Protein AF-A0A8S8XQW4-F1 (afdb_monomer_lite)

pLDDT: mean 76.87, std 13.97, range [43.12, 89.94]

Sequence (95 aa):
MASWLETDSPTSFNELAVPEKARQTIVSSSISIDPPHLLITGPAGVGKTASWRLFARQLLGPGWKSTTHVLQARDLARTERGNVLFRGVPATRRN

Secondary structure (DSSP, 8-state):
---HHHHT---SGGG--S-HHHHHHHHHHHHSSSPPP-----STTSSHHHHHHHHHHHHHGGGHHHH-----HHHHHHSHHHHHHHS--------

Radius of gyration: 17.79 Å; chains: 1; bounding box: 42×49×38 Å

Structure (mmCIF, N/CA/C/O backbone):
data_AF-A0A8S8XQW4-F1
#
_entry.id   AF-A0A8S8XQW4-F1
#
loop_
_atom_site.group_PDB
_atom_site.id
_atom_site.type_symbol
_atom_site.label_atom_id
_atom_site.label_alt_id
_atom_site.label_comp_id
_atom_site.label_asym_id
_atom_site.label_entity_id
_atom_site.label_seq_id
_atom_site.pdbx_PDB_ins_code
_atom_site.Cartn_x
_atom_site.Cartn_y
_atom_site.Cartn_z
_atom_site.occupancy
_atom_site.B_iso_or_equiv
_atom_site.auth_seq_id
_a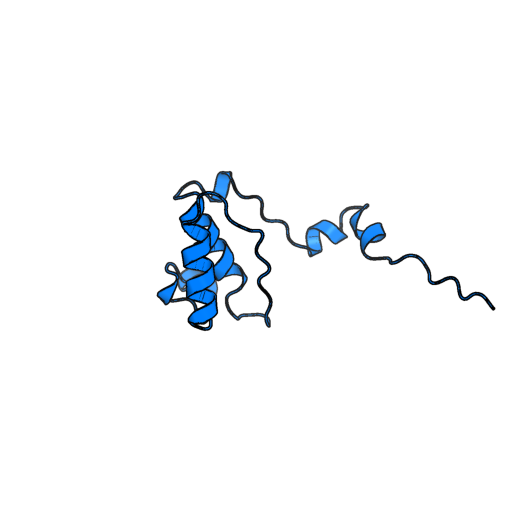tom_site.auth_comp_id
_atom_site.auth_asym_id
_atom_site.auth_atom_id
_atom_site.pdbx_PDB_model_num
ATOM 1 N N . MET A 1 1 ? -22.170 -7.252 -10.236 1.00 43.12 1 MET A N 1
ATOM 2 C CA . MET A 1 1 ? -22.655 -6.399 -9.129 1.00 43.12 1 MET A CA 1
ATOM 3 C C . MET A 1 1 ? -21.431 -5.948 -8.358 1.00 43.12 1 MET A C 1
ATOM 5 O O . MET A 1 1 ? -20.780 -6.802 -7.772 1.00 43.12 1 MET A O 1
ATOM 9 N N . ALA A 1 2 ? -21.047 -4.673 -8.451 1.00 52.16 2 ALA A N 1
ATOM 10 C CA . ALA A 1 2 ? -19.928 -4.168 -7.662 1.00 52.16 2 ALA A CA 1
ATOM 11 C C . ALA A 1 2 ? -20.343 -4.189 -6.186 1.00 52.16 2 ALA A C 1
ATOM 13 O O . ALA A 1 2 ? -21.362 -3.605 -5.815 1.00 52.16 2 ALA A O 1
ATOM 14 N N . SER A 1 3 ? -19.600 -4.933 -5.368 1.00 77.06 3 SER A N 1
ATOM 15 C CA . SER A 1 3 ? -19.720 -4.853 -3.912 1.00 77.06 3 SER A CA 1
ATOM 16 C C . SER A 1 3 ? -19.423 -3.412 -3.492 1.00 77.06 3 SER A C 1
ATOM 18 O O . SER A 1 3 ? -18.546 -2.786 -4.085 1.00 77.06 3 SER A O 1
ATOM 20 N N . TRP A 1 4 ? -20.109 -2.867 -2.484 1.00 74.50 4 TRP A N 1
ATOM 21 C CA . TRP A 1 4 ? -19.853 -1.497 -2.007 1.00 74.50 4 TRP A CA 1
ATOM 22 C C . TRP A 1 4 ? -18.378 -1.261 -1.645 1.00 74.50 4 TRP A C 1
ATOM 24 O O . TRP A 1 4 ? -17.873 -0.162 -1.820 1.00 74.50 4 TRP A O 1
ATOM 34 N N . LEU A 1 5 ? -17.663 -2.322 -1.260 1.00 67.81 5 LEU A N 1
ATOM 35 C CA . LEU A 1 5 ? -16.216 -2.325 -1.023 1.00 67.81 5 LEU A CA 1
ATOM 36 C C . LEU A 1 5 ? -15.359 -2.011 -2.261 1.00 67.81 5 LEU A C 1
ATOM 38 O O . LEU A 1 5 ? -14.217 -1.583 -2.119 1.00 67.81 5 LEU A O 1
ATOM 42 N N . GLU A 1 6 ? -15.861 -2.269 -3.468 1.00 71.19 6 GLU A N 1
ATOM 43 C CA . GLU A 1 6 ? -15.171 -1.926 -4.715 1.00 71.19 6 GLU A CA 1
ATOM 44 C C . GLU A 1 6 ? -15.561 -0.536 -5.214 1.00 71.19 6 GLU A C 1
ATOM 46 O O . GLU A 1 6 ? -14.706 0.182 -5.732 1.00 71.19 6 GLU A O 1
ATOM 51 N N . THR A 1 7 ? -16.827 -0.154 -5.033 1.00 71.75 7 THR A N 1
ATOM 52 C CA . THR A 1 7 ? -17.346 1.158 -5.438 1.00 71.75 7 THR A CA 1
ATOM 53 C C . THR A 1 7 ? -16.796 2.284 -4.564 1.00 71.75 7 THR A C 1
ATOM 55 O O . THR A 1 7 ? -16.438 3.329 -5.095 1.00 71.75 7 THR A O 1
ATOM 58 N N . ASP A 1 8 ? -16.674 2.051 -3.255 1.00 72.88 8 ASP A N 1
ATOM 59 C CA . ASP A 1 8 ? -16.153 3.007 -2.265 1.00 72.88 8 ASP A CA 1
ATOM 60 C C . ASP A 1 8 ? -14.662 2.770 -1.957 1.00 72.88 8 ASP A C 1
ATOM 62 O O . ASP A 1 8 ? -14.138 3.121 -0.901 1.00 72.88 8 ASP A O 1
ATOM 66 N N . SER A 1 9 ? -13.948 2.099 -2.868 1.00 75.69 9 SER A N 1
ATOM 67 C CA . SER A 1 9 ? -12.512 1.899 -2.702 1.00 75.69 9 SER A CA 1
ATOM 68 C C . SER A 1 9 ? -11.805 3.256 -2.786 1.00 75.69 9 SER A C 1
ATOM 70 O O . SER A 1 9 ? -11.984 3.961 -3.781 1.00 75.69 9 SER A O 1
ATOM 72 N N . PRO A 1 10 ? -10.912 3.583 -1.834 1.00 78.69 10 PRO A N 1
ATOM 73 C CA . PRO A 1 10 ? -10.273 4.888 -1.789 1.00 78.69 10 PRO A CA 1
ATOM 74 C C . PRO A 1 10 ? -9.464 5.138 -3.063 1.00 78.69 10 PRO A C 1
ATOM 76 O O . PRO A 1 10 ? -8.733 4.267 -3.558 1.00 78.69 10 PRO A O 1
ATOM 79 N N . THR A 1 11 ? -9.625 6.340 -3.601 1.00 81.75 11 THR A N 1
ATOM 80 C CA . THR A 1 11 ? -9.009 6.809 -4.846 1.00 81.75 11 THR A CA 1
ATOM 81 C C . THR A 1 11 ? -7.829 7.738 -4.592 1.00 81.75 11 THR A C 1
ATOM 83 O O . THR A 1 11 ? -6.942 7.835 -5.443 1.00 81.75 11 THR A O 1
ATOM 86 N N . SER A 1 12 ? -7.781 8.341 -3.403 1.00 82.94 12 SER A N 1
ATOM 87 C CA . SER A 1 12 ? -6.708 9.206 -2.921 1.00 82.94 12 SER A CA 1
ATOM 88 C C . SER A 1 12 ? -6.118 8.682 -1.610 1.00 82.94 12 SER A C 1
ATOM 90 O O . SER A 1 12 ? -6.785 8.002 -0.831 1.00 82.94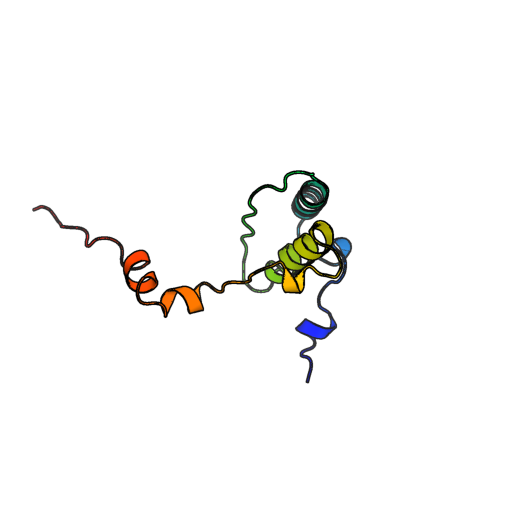 12 SER A O 1
ATOM 92 N N . PHE A 1 13 ? -4.863 9.038 -1.322 1.00 81.88 13 PHE A N 1
ATOM 93 C CA . PHE A 1 13 ? -4.211 8.701 -0.052 1.00 81.88 13 PHE A CA 1
ATOM 94 C C . PHE A 1 13 ? -4.949 9.280 1.166 1.00 81.88 13 PHE A C 1
ATOM 96 O O . PHE A 1 13 ? -4.849 8.719 2.254 1.00 81.88 13 PHE A O 1
ATOM 103 N N . ASN A 1 14 ? -5.701 10.374 1.003 1.00 79.81 14 ASN A N 1
ATOM 104 C CA . ASN A 1 14 ? -6.400 11.027 2.112 1.00 79.81 14 ASN A CA 1
ATOM 105 C C . ASN A 1 14 ? -7.630 10.238 2.603 1.00 79.81 14 ASN A C 1
ATOM 107 O O . ASN A 1 14 ? -7.970 10.292 3.779 1.00 79.81 14 ASN A O 1
ATOM 111 N N . GLU A 1 15 ? -8.245 9.453 1.716 1.00 81.94 15 GLU A N 1
ATOM 112 C CA . GLU A 1 15 ? -9.390 8.572 2.012 1.00 81.94 15 GLU A CA 1
ATOM 113 C C . GLU A 1 15 ? -8.954 7.260 2.686 1.00 81.94 15 GLU A C 1
ATOM 115 O O . GLU A 1 15 ? -9.771 6.464 3.144 1.00 81.94 15 GLU A O 1
ATOM 120 N N . LEU A 1 16 ? -7.644 7.010 2.748 1.00 81.75 16 LEU A N 1
ATOM 121 C CA . LEU A 1 16 ? -7.090 5.811 3.347 1.00 81.75 16 LEU A CA 1
ATOM 122 C C . LEU A 1 16 ? -7.144 5.926 4.879 1.00 81.75 16 LEU A C 1
ATOM 124 O O . LEU A 1 16 ? -6.459 6.761 5.471 1.00 81.75 16 LEU A O 1
ATOM 128 N N . ALA A 1 17 ? -7.909 5.040 5.521 1.00 80.06 17 AL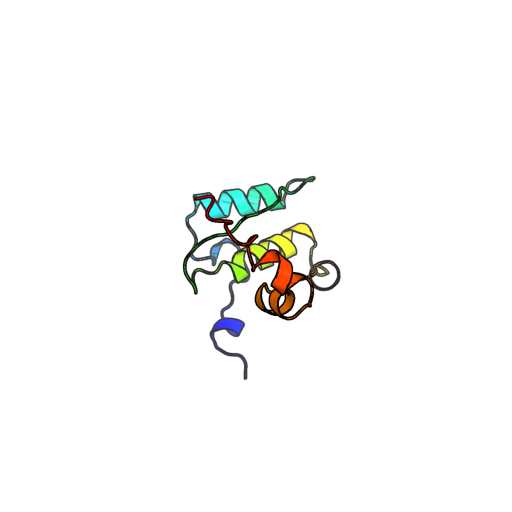A A N 1
ATOM 129 C CA . ALA A 1 17 ? -8.037 4.932 6.978 1.00 80.06 17 ALA A CA 1
ATOM 130 C C . ALA A 1 17 ? -6.792 4.300 7.644 1.00 80.06 17 ALA A C 1
ATOM 132 O O . ALA A 1 17 ? -6.881 3.324 8.389 1.00 80.06 17 ALA A O 1
ATOM 133 N N . VAL A 1 18 ? -5.608 4.836 7.344 1.00 82.06 18 VAL A N 1
ATOM 134 C CA . VAL A 1 18 ? -4.326 4.474 7.965 1.00 82.06 18 VAL A CA 1
ATOM 135 C C . VAL A 1 18 ? -3.787 5.643 8.790 1.00 82.06 18 VAL A C 1
ATOM 137 O O . VAL A 1 18 ? -4.125 6.796 8.516 1.00 82.06 18 VAL A O 1
ATOM 140 N N . PRO A 1 19 ? -2.913 5.382 9.779 1.00 85.06 19 PRO A N 1
ATOM 141 C CA . PRO A 1 19 ? -2.262 6.444 10.535 1.00 85.06 19 PRO A CA 1
ATOM 142 C C . PRO A 1 19 ? -1.536 7.441 9.622 1.00 85.06 19 PRO A C 1
ATOM 144 O O . PRO A 1 19 ? -0.822 7.035 8.701 1.00 85.06 19 PRO A O 1
ATOM 147 N N . GLU A 1 20 ? -1.652 8.734 9.933 1.00 85.94 20 GLU A N 1
ATOM 148 C CA . GLU A 1 20 ? -1.054 9.834 9.160 1.00 85.94 20 GLU A CA 1
ATOM 149 C C . GLU A 1 20 ? 0.431 9.603 8.853 1.00 85.94 20 GLU A C 1
ATOM 151 O O . GLU A 1 20 ? 0.875 9.745 7.718 1.00 85.94 20 GLU A O 1
ATOM 156 N N . LYS A 1 21 ? 1.202 9.163 9.852 1.00 86.75 21 LYS A N 1
ATOM 157 C CA . LYS A 1 21 ? 2.636 8.898 9.694 1.00 86.75 21 LYS A CA 1
ATOM 158 C C . LYS A 1 21 ? 2.913 7.857 8.605 1.00 86.75 21 LYS A C 1
ATOM 160 O O . LYS A 1 21 ? 3.803 8.052 7.785 1.00 86.75 21 LYS A O 1
ATOM 165 N N . ALA A 1 22 ? 2.134 6.773 8.572 1.00 85.75 22 ALA A N 1
ATOM 166 C CA . ALA A 1 22 ? 2.278 5.729 7.561 1.00 85.75 22 ALA A CA 1
ATOM 167 C C . ALA A 1 22 ? 1.882 6.244 6.171 1.00 85.75 22 ALA A C 1
ATOM 169 O O . ALA A 1 22 ? 2.579 5.977 5.194 1.00 85.75 22 ALA A O 1
ATOM 170 N N . ARG A 1 23 ? 0.806 7.036 6.087 1.00 88.38 23 ARG A N 1
ATOM 171 C CA . ARG A 1 23 ? 0.394 7.698 4.845 1.00 88.38 23 ARG A CA 1
ATOM 172 C C . ARG A 1 23 ? 1.498 8.595 4.290 1.00 88.38 23 ARG A C 1
ATOM 174 O O . ARG A 1 23 ? 1.847 8.458 3.122 1.00 88.38 23 ARG A O 1
ATOM 181 N N . GLN A 1 24 ? 2.084 9.453 5.120 1.00 87.44 24 GLN A N 1
ATOM 182 C CA . GLN A 1 24 ? 3.163 10.351 4.709 1.00 87.44 24 GLN A CA 1
ATOM 183 C C . GLN A 1 24 ? 4.390 9.589 4.206 1.00 87.44 24 GLN A C 1
ATOM 185 O O . GLN A 1 24 ? 4.954 9.972 3.187 1.00 87.44 24 GLN A O 1
ATOM 190 N N . THR A 1 25 ? 4.772 8.485 4.860 1.00 87.00 25 THR A N 1
ATOM 191 C CA . THR A 1 25 ? 5.882 7.636 4.398 1.00 87.00 25 THR A CA 1
ATOM 192 C C . THR A 1 25 ? 5.598 7.002 3.037 1.00 87.00 25 THR A C 1
ATOM 194 O O . THR A 1 25 ? 6.481 6.962 2.186 1.00 87.00 25 THR A O 1
ATOM 197 N N . ILE A 1 26 ? 4.375 6.515 2.807 1.00 87.44 26 ILE A N 1
ATOM 198 C CA . ILE A 1 26 ? 3.986 5.920 1.519 1.00 87.44 26 ILE A CA 1
ATOM 199 C C . ILE A 1 26 ? 4.007 6.986 0.416 1.00 87.44 26 ILE A C 1
ATOM 201 O O . ILE A 1 26 ? 4.552 6.741 -0.658 1.00 87.44 26 ILE A O 1
ATOM 205 N N . VAL A 1 27 ? 3.463 8.176 0.689 1.00 87.56 27 VAL A N 1
ATOM 206 C CA . VAL A 1 27 ? 3.446 9.295 -0.264 1.00 87.56 27 VAL A CA 1
ATOM 207 C C . VAL A 1 27 ? 4.865 9.763 -0.586 1.00 87.56 27 VAL A C 1
ATOM 209 O O . VAL A 1 27 ? 5.216 9.848 -1.760 1.00 87.56 27 VAL A O 1
ATOM 212 N N . SER A 1 28 ? 5.711 10.002 0.418 1.00 86.75 28 SER A N 1
ATOM 213 C CA . SER A 1 28 ? 7.088 10.452 0.183 1.00 86.75 28 SER A CA 1
ATOM 214 C C . SER A 1 28 ? 7.901 9.420 -0.599 1.00 86.75 28 SER A C 1
ATOM 216 O O . SER A 1 28 ? 8.627 9.773 -1.525 1.00 86.75 28 SER A O 1
ATOM 218 N N . SER A 1 29 ? 7.702 8.136 -0.298 1.00 86.81 29 SER A N 1
ATOM 219 C CA . SER A 1 29 ? 8.364 7.030 -0.995 1.00 86.81 29 SER A CA 1
ATOM 220 C C . SER A 1 29 ? 7.881 6.871 -2.441 1.00 86.81 29 SER A C 1
ATOM 222 O O . SER A 1 29 ? 8.633 6.383 -3.274 1.00 86.81 29 SER A O 1
ATOM 224 N N . SER A 1 30 ? 6.648 7.290 -2.756 1.00 84.19 30 SER A N 1
ATOM 225 C CA . SER A 1 30 ? 6.080 7.205 -4.113 1.00 84.19 30 SER A CA 1
ATOM 226 C C . SER A 1 30 ? 6.599 8.276 -5.075 1.00 84.19 30 SER A C 1
ATOM 228 O O . SER A 1 30 ? 6.476 8.116 -6.284 1.00 84.19 30 SER A O 1
ATOM 230 N N . ILE A 1 31 ? 7.164 9.362 -4.539 1.00 86.00 31 ILE A N 1
ATOM 231 C CA . ILE A 1 31 ? 7.745 10.477 -5.307 1.00 86.00 31 ILE A CA 1
ATOM 232 C C . ILE A 1 31 ? 9.261 10.273 -5.497 1.00 86.00 31 ILE A C 1
ATOM 234 O O . ILE A 1 31 ? 9.885 10.933 -6.326 1.00 86.00 31 ILE A O 1
ATOM 238 N N . SER A 1 32 ? 9.866 9.351 -4.741 1.00 83.56 32 SER A N 1
ATOM 239 C CA . SER A 1 32 ? 11.283 9.012 -4.869 1.00 83.56 32 SER A CA 1
ATOM 240 C C . SER A 1 32 ? 11.583 8.404 -6.241 1.00 83.56 32 SER A C 1
ATOM 242 O O . SER A 1 32 ? 10.835 7.561 -6.732 1.00 83.56 32 SER A O 1
ATOM 244 N N . ILE A 1 33 ? 12.716 8.799 -6.827 1.00 76.81 33 ILE A N 1
ATOM 245 C CA . ILE A 1 33 ? 13.247 8.234 -8.080 1.00 76.81 33 ILE A CA 1
ATOM 246 C C . ILE A 1 33 ? 13.568 6.740 -7.930 1.00 76.81 33 ILE A C 1
ATOM 248 O O . ILE A 1 33 ? 13.422 5.986 -8.888 1.00 76.81 33 ILE A O 1
ATOM 252 N N . ASP A 1 34 ? 13.968 6.321 -6.728 1.00 82.94 34 ASP A N 1
ATOM 253 C CA . ASP A 1 34 ? 14.216 4.924 -6.379 1.00 82.94 34 ASP A CA 1
ATOM 254 C C . ASP A 1 34 ? 13.304 4.528 -5.203 1.00 82.94 34 ASP A C 1
ATOM 256 O O . ASP A 1 34 ? 13.553 4.931 -4.056 1.00 82.94 34 ASP A O 1
ATOM 260 N N . PRO A 1 35 ? 12.169 3.857 -5.469 1.00 82.75 35 PRO A N 1
ATOM 261 C CA . PRO A 1 35 ? 11.221 3.484 -4.432 1.00 82.75 35 PRO A CA 1
ATOM 262 C C . PRO A 1 35 ? 11.716 2.249 -3.655 1.00 82.75 35 PRO A C 1
ATOM 264 O O . PRO A 1 35 ? 12.017 1.215 -4.255 1.00 82.75 35 PRO A O 1
ATOM 267 N N . PRO A 1 36 ? 11.735 2.293 -2.310 1.00 85.38 36 PRO A N 1
ATOM 268 C CA . PRO A 1 36 ? 12.153 1.152 -1.503 1.00 85.38 36 PRO A CA 1
ATOM 269 C C . PRO A 1 36 ? 11.143 -0.003 -1.569 1.00 85.38 36 PRO A C 1
ATOM 271 O O . PRO A 1 36 ? 9.958 0.180 -1.865 1.00 85.38 36 PRO A O 1
ATOM 274 N N . HIS A 1 37 ? 11.584 -1.207 -1.197 1.00 87.38 37 HIS A N 1
ATOM 275 C CA . HIS A 1 37 ? 10.673 -2.332 -0.984 1.00 87.38 37 HIS A CA 1
ATOM 276 C C . HIS A 1 37 ? 9.745 -2.063 0.210 1.00 87.38 37 HIS A C 1
ATOM 278 O O . HIS A 1 37 ? 10.196 -1.753 1.313 1.00 87.38 37 HIS A O 1
ATOM 284 N N . LEU A 1 38 ? 8.436 -2.213 -0.003 1.00 87.62 38 LEU A N 1
ATOM 285 C CA . LEU A 1 38 ? 7.412 -1.920 0.997 1.00 87.62 38 LEU A CA 1
ATOM 286 C C . LEU A 1 38 ? 6.842 -3.198 1.614 1.00 87.62 38 LEU A C 1
ATOM 288 O O . LEU A 1 38 ? 6.360 -4.084 0.909 1.00 87.62 38 LEU A O 1
ATOM 292 N N . LEU A 1 39 ? 6.807 -3.242 2.947 1.00 89.94 39 LEU A N 1
ATOM 293 C CA . LEU A 1 39 ? 6.072 -4.245 3.712 1.00 89.94 39 LEU A CA 1
ATOM 294 C C . LEU A 1 39 ? 4.901 -3.571 4.439 1.00 89.94 39 LEU A C 1
ATOM 296 O O . LEU A 1 39 ? 5.099 -2.815 5.385 1.00 89.94 39 LEU A O 1
ATOM 300 N N . ILE A 1 40 ? 3.672 -3.862 4.007 1.00 87.69 40 ILE A N 1
ATOM 301 C CA . ILE A 1 40 ? 2.447 -3.333 4.623 1.00 87.69 40 ILE A CA 1
ATOM 302 C C . ILE A 1 40 ? 1.796 -4.440 5.455 1.00 87.69 40 ILE A C 1
ATOM 304 O O . ILE A 1 40 ? 1.271 -5.412 4.907 1.00 87.69 40 ILE A O 1
ATOM 308 N N . THR A 1 41 ? 1.802 -4.292 6.779 1.00 87.94 41 THR A N 1
ATOM 309 C CA . THR A 1 41 ? 1.228 -5.268 7.720 1.00 87.94 41 THR A CA 1
ATOM 310 C C . THR A 1 41 ? 0.033 -4.687 8.474 1.00 87.94 41 THR A C 1
ATOM 312 O O . THR A 1 41 ? -0.146 -3.475 8.561 1.00 87.94 41 THR A O 1
ATOM 315 N N . GLY A 1 42 ? -0.841 -5.564 8.971 1.00 86.44 42 GLY A N 1
ATOM 316 C CA . GLY A 1 42 ? -2.036 -5.174 9.722 1.00 86.44 42 GLY A CA 1
ATOM 317 C C . GLY A 1 42 ? -3.179 -6.185 9.596 1.00 86.44 42 GLY A C 1
ATOM 318 O O . GLY A 1 42 ? -3.109 -7.094 8.759 1.00 86.44 42 GLY A O 1
ATOM 319 N N . PRO A 1 43 ? -4.254 -6.035 10.385 1.00 85.19 43 PRO A N 1
ATOM 320 C CA . PRO A 1 43 ? -5.405 -6.938 10.362 1.00 85.19 43 PRO A CA 1
ATOM 321 C C . PRO A 1 43 ? -6.176 -6.867 9.034 1.00 85.19 43 PRO A C 1
ATOM 323 O O . PRO A 1 43 ? -5.958 -5.981 8.202 1.00 85.19 43 PRO A O 1
ATOM 326 N N . ALA A 1 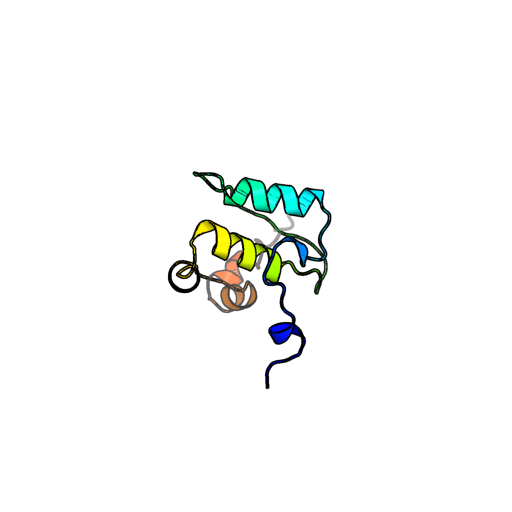44 ? -7.030 -7.853 8.759 1.00 80.75 44 ALA A N 1
ATOM 327 C CA . ALA A 1 44 ? -7.852 -7.854 7.547 1.00 80.75 44 ALA A CA 1
ATOM 328 C C . ALA A 1 44 ? -8.781 -6.621 7.512 1.00 80.75 44 ALA A C 1
ATOM 330 O O . ALA A 1 44 ? -9.231 -6.159 8.552 1.00 80.75 44 ALA A O 1
ATOM 331 N N . GLY A 1 45 ? -9.034 -6.064 6.324 1.00 79.44 45 GLY A N 1
ATOM 332 C CA . GLY A 1 45 ? -9.963 -4.936 6.154 1.00 79.44 45 GLY A CA 1
ATOM 333 C C . GLY A 1 45 ? -9.402 -3.524 6.384 1.00 79.44 45 GLY A C 1
ATOM 334 O O . GLY A 1 45 ? -10.061 -2.570 6.008 1.00 79.44 45 GLY A O 1
ATOM 335 N N . VAL A 1 46 ? -8.171 -3.348 6.884 1.00 82.94 46 VAL A N 1
ATOM 336 C CA . VAL A 1 46 ? -7.589 -2.002 7.156 1.00 82.94 46 VAL A CA 1
ATOM 337 C C . VAL A 1 46 ? -7.043 -1.258 5.927 1.00 82.94 46 VAL A C 1
ATOM 339 O O . VAL A 1 46 ? -6.250 -0.333 6.047 1.00 82.94 46 VAL A O 1
ATOM 342 N N . GLY A 1 47 ? -7.388 -1.701 4.718 1.00 83.06 47 GLY A N 1
ATOM 343 C CA . GLY A 1 47 ? -6.962 -1.014 3.496 1.00 83.06 47 GLY A CA 1
ATOM 344 C C . GLY A 1 47 ? -5.559 -1.350 2.981 1.00 83.06 47 GLY A C 1
ATOM 345 O O . GLY A 1 47 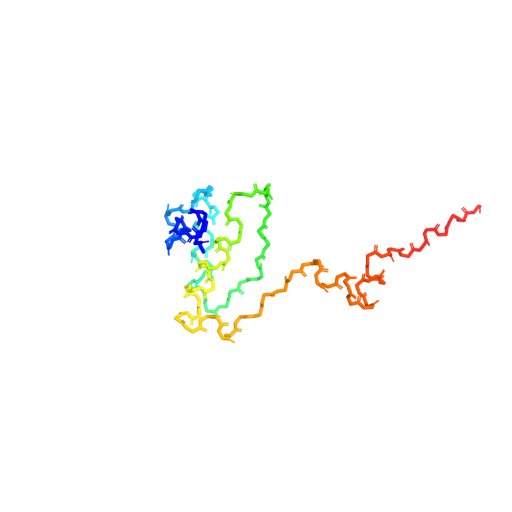? -5.134 -0.719 2.026 1.00 83.06 47 GLY A O 1
ATOM 346 N N . LYS A 1 48 ? -4.860 -2.381 3.489 1.00 89.44 48 LYS A N 1
ATOM 347 C CA . LYS A 1 48 ? -3.519 -2.788 2.987 1.00 89.44 48 LYS A CA 1
ATOM 348 C C . LYS A 1 48 ? -3.448 -2.910 1.459 1.00 89.44 48 LYS A C 1
ATOM 350 O O . LYS A 1 48 ? -2.510 -2.438 0.822 1.00 89.44 48 LYS A O 1
ATOM 355 N N . THR A 1 49 ? -4.465 -3.546 0.875 1.00 88.50 49 THR A N 1
ATOM 356 C CA . THR A 1 49 ? -4.588 -3.727 -0.576 1.00 88.50 49 THR A CA 1
ATOM 357 C C . THR A 1 49 ? -4.813 -2.402 -1.296 1.00 88.50 49 THR A C 1
ATOM 359 O O . THR A 1 49 ? -4.301 -2.204 -2.392 1.00 88.50 49 THR A O 1
ATOM 362 N N . ALA A 1 50 ? -5.572 -1.490 -0.694 1.00 88.88 50 ALA A N 1
ATOM 363 C CA . ALA A 1 50 ? -5.806 -0.171 -1.256 1.00 88.88 50 ALA A CA 1
ATOM 364 C C . ALA A 1 50 ? -4.543 0.703 -1.185 1.00 88.88 50 ALA A C 1
ATOM 366 O O . ALA A 1 50 ? -4.206 1.355 -2.170 1.00 88.88 50 ALA A O 1
ATOM 367 N N . SER A 1 51 ? -3.784 0.632 -0.086 1.00 89.44 51 SER A N 1
ATOM 368 C CA . SER A 1 51 ? -2.543 1.387 0.114 1.00 89.44 51 SER A CA 1
ATOM 369 C C . SER A 1 51 ? -1.517 1.138 -0.992 1.00 89.44 51 SER A C 1
ATOM 371 O O . SER A 1 51 ? -1.035 2.088 -1.606 1.00 89.44 51 SER A O 1
ATOM 373 N N . TRP A 1 52 ? -1.198 -0.129 -1.292 1.00 88.12 52 TRP A N 1
ATOM 374 C CA . TRP A 1 52 ? -0.201 -0.429 -2.329 1.00 88.12 52 TRP A CA 1
ATOM 375 C C . TRP A 1 52 ? -0.727 -0.119 -3.739 1.00 88.12 52 TRP A C 1
ATOM 377 O O . TRP A 1 52 ? 0.045 0.280 -4.606 1.00 88.12 52 TRP A O 1
ATOM 387 N N . ARG A 1 53 ? -2.041 -0.251 -3.980 1.00 89.25 53 ARG A N 1
ATOM 388 C CA . ARG A 1 53 ? -2.654 0.121 -5.266 1.00 89.25 53 ARG A CA 1
ATOM 389 C C . ARG A 1 53 ? -2.524 1.617 -5.538 1.00 89.25 53 ARG A C 1
ATOM 391 O O . ARG A 1 53 ? -2.206 1.996 -6.660 1.00 89.25 53 ARG A O 1
ATOM 398 N N . LEU A 1 54 ? -2.760 2.459 -4.530 1.00 89.25 54 LEU A N 1
ATOM 399 C CA . LEU A 1 54 ? -2.559 3.907 -4.631 1.00 89.25 54 LEU A CA 1
ATOM 400 C C . LEU A 1 54 ? -1.082 4.253 -4.832 1.00 89.25 54 LEU A C 1
ATOM 402 O O . LEU A 1 54 ? -0.760 5.078 -5.682 1.00 89.25 54 LEU A O 1
ATOM 406 N N . PHE A 1 55 ? -0.185 3.555 -4.133 1.00 89.75 55 PHE A N 1
ATOM 407 C CA . PHE A 1 55 ? 1.256 3.685 -4.339 1.00 89.75 55 PHE A CA 1
ATOM 408 C C . PHE A 1 55 ? 1.668 3.374 -5.788 1.00 89.75 55 PHE A C 1
ATOM 410 O O . PHE A 1 55 ? 2.326 4.187 -6.430 1.00 89.75 55 PHE A O 1
ATOM 417 N N . ALA A 1 56 ? 1.220 2.244 -6.342 1.00 89.25 56 ALA A N 1
ATOM 418 C CA . ALA A 1 56 ? 1.525 1.852 -7.719 1.00 89.25 56 ALA A CA 1
ATOM 419 C C . ALA A 1 56 ? 0.938 2.827 -8.754 1.00 89.25 56 ALA A C 1
ATOM 421 O O . ALA A 1 56 ? 1.588 3.122 -9.754 1.00 89.25 56 ALA A O 1
ATOM 422 N N . ARG A 1 57 ? -0.267 3.361 -8.502 1.00 89.12 57 ARG A N 1
ATOM 423 C CA . ARG A 1 57 ? -0.879 4.413 -9.332 1.00 89.12 57 ARG A CA 1
ATOM 424 C C . ARG A 1 57 ? -0.037 5.682 -9.360 1.00 89.12 57 ARG A C 1
ATOM 426 O O . ARG A 1 57 ? 0.133 6.254 -10.429 1.00 89.12 57 ARG A O 1
ATOM 433 N N . GLN A 1 58 ? 0.472 6.109 -8.207 1.00 88.62 58 GLN A N 1
ATOM 434 C CA . GLN A 1 58 ? 1.292 7.313 -8.111 1.00 88.62 58 GLN A CA 1
ATOM 435 C C . GLN A 1 58 ? 2.659 7.125 -8.782 1.00 88.62 58 GLN A C 1
ATOM 437 O O . GLN A 1 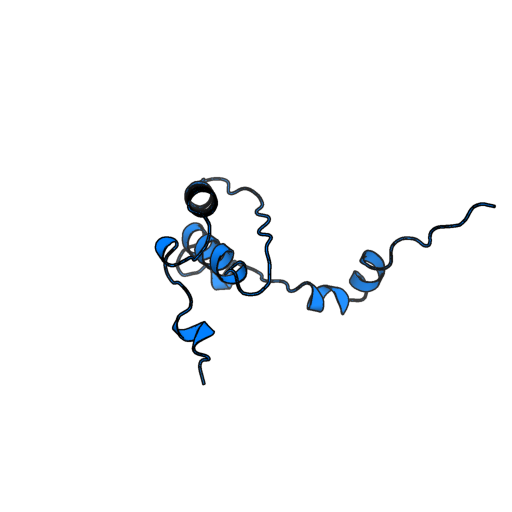58 ? 3.126 8.031 -9.462 1.00 88.62 58 GLN A O 1
ATOM 442 N N . LEU A 1 59 ? 3.266 5.945 -8.631 1.00 88.31 59 LEU A N 1
ATOM 443 C CA . LEU A 1 59 ? 4.597 5.644 -9.159 1.00 88.31 59 LEU A CA 1
ATOM 444 C C . LEU A 1 59 ? 4.610 5.408 -10.680 1.00 88.31 59 LEU A C 1
ATOM 446 O O . LEU A 1 59 ? 5.505 5.876 -11.375 1.00 88.31 59 LEU A O 1
ATOM 450 N N . LEU A 1 60 ? 3.637 4.657 -11.205 1.00 87.31 60 LEU A N 1
ATOM 451 C CA . LEU A 1 60 ? 3.622 4.190 -12.602 1.00 87.31 60 LEU A CA 1
ATOM 452 C C . LEU A 1 60 ? 2.584 4.916 -13.476 1.00 87.31 60 LEU A C 1
ATOM 454 O O . LEU A 1 60 ? 2.537 4.710 -14.689 1.00 87.31 60 LEU A O 1
ATOM 458 N N . GLY A 1 61 ? 1.719 5.737 -12.876 1.00 86.75 61 GLY A N 1
ATOM 459 C CA . GLY A 1 61 ? 0.681 6.482 -13.581 1.00 86.75 61 GLY A CA 1
ATOM 460 C C . GLY A 1 61 ? -0.490 5.613 -14.081 1.00 86.75 61 GLY A C 1
ATOM 461 O O . GLY A 1 61 ? -0.758 4.530 -13.550 1.00 86.75 61 GLY A O 1
ATOM 462 N N . PRO A 1 62 ? -1.238 6.059 -15.110 1.00 84.38 62 PRO A N 1
ATOM 463 C CA . PRO A 1 62 ? -2.474 5.402 -15.559 1.00 84.38 62 PRO A CA 1
ATOM 464 C C . PRO A 1 62 ? -2.262 3.981 -16.115 1.00 84.38 62 PRO A C 1
ATOM 466 O O . PRO A 1 62 ? -3.189 3.170 -16.089 1.00 84.38 62 PRO A O 1
ATOM 469 N N . GLY A 1 63 ? -1.040 3.653 -16.549 1.00 84.69 63 GLY A N 1
ATOM 470 C CA . GLY A 1 63 ? -0.644 2.332 -17.049 1.00 84.69 63 GLY A CA 1
ATOM 471 C C . GLY A 1 63 ? -0.231 1.323 -15.971 1.00 84.69 63 GLY A C 1
ATOM 472 O O . GLY A 1 63 ? 0.174 0.215 -16.303 1.00 84.69 63 GLY A O 1
ATOM 473 N N . TRP A 1 64 ? -0.336 1.648 -14.678 1.00 87.31 64 TRP A N 1
ATOM 474 C CA . TRP A 1 64 ? 0.197 0.800 -13.599 1.00 87.31 64 TRP A CA 1
ATOM 475 C C . TRP A 1 64 ? -0.285 -0.663 -13.638 1.00 87.31 64 TRP A C 1
ATOM 477 O O . TRP A 1 64 ? 0.448 -1.562 -13.228 1.00 87.31 64 TRP A O 1
ATOM 487 N N . LYS A 1 65 ? -1.492 -0.926 -14.161 1.00 84.75 65 LYS A N 1
ATOM 488 C CA . LYS A 1 65 ? -2.059 -2.281 -14.268 1.00 84.75 65 LYS A CA 1
ATOM 489 C C . LYS A 1 65 ? -1.316 -3.188 -15.251 1.00 84.75 65 LYS A C 1
ATOM 491 O O . LYS A 1 65 ? -1.319 -4.392 -15.034 1.00 84.75 65 LYS A O 1
ATOM 496 N N . SER A 1 66 ? -0.727 -2.647 -16.321 1.00 86.75 66 SER A N 1
ATOM 497 C CA . SER A 1 66 ? 0.027 -3.456 -17.291 1.00 86.75 66 SER A CA 1
ATOM 498 C C . SER A 1 66 ? 1.442 -3.752 -16.810 1.00 86.75 66 SER A C 1
ATOM 500 O O . SER A 1 66 ? 1.997 -4.791 -17.143 1.00 86.75 66 SER A O 1
ATOM 502 N N . THR A 1 67 ? 2.018 -2.842 -16.026 1.00 86.12 67 THR A N 1
ATOM 503 C CA . THR A 1 67 ? 3.416 -2.924 -15.583 1.00 86.12 67 THR A CA 1
ATOM 504 C C . THR A 1 67 ? 3.566 -3.666 -14.251 1.00 86.12 67 THR A C 1
ATOM 506 O O . THR A 1 67 ? 4.639 -4.175 -13.942 1.00 86.12 67 THR A O 1
ATOM 509 N N . THR A 1 68 ? 2.499 -3.752 -13.448 1.00 86.75 68 THR A N 1
ATOM 510 C CA . THR A 1 68 ? 2.553 -4.372 -12.115 1.00 86.75 68 THR A CA 1
ATOM 511 C C . THR A 1 68 ? 2.015 -5.799 -12.126 1.00 86.75 68 THR A C 1
ATOM 513 O O . THR A 1 68 ? 0.865 -6.035 -12.490 1.00 86.75 68 THR A O 1
ATOM 516 N N . HIS A 1 69 ? 2.801 -6.743 -11.609 1.00 87.00 69 HIS A N 1
ATOM 517 C CA . HIS A 1 69 ? 2.352 -8.110 -11.345 1.00 87.00 69 HIS A CA 1
ATOM 518 C C . HIS A 1 69 ? 1.897 -8.257 -9.889 1.00 87.00 69 HIS A C 1
ATOM 520 O O . HIS A 1 69 ? 2.655 -7.988 -8.960 1.00 87.00 69 HIS A O 1
ATOM 526 N N . VAL A 1 70 ? 0.661 -8.716 -9.679 1.00 86.75 70 VAL A N 1
ATOM 527 C CA . VAL A 1 70 ? 0.107 -8.972 -8.341 1.00 86.75 70 VAL A CA 1
ATOM 528 C C . VAL A 1 70 ? 0.056 -10.471 -8.101 1.00 86.75 70 VAL A C 1
ATOM 530 O O . VAL A 1 70 ? -0.711 -11.175 -8.750 1.00 86.75 70 VAL A O 1
ATOM 533 N N . LEU A 1 71 ? 0.838 -10.953 -7.140 1.00 85.69 71 LEU A N 1
ATOM 534 C CA . LEU A 1 71 ? 0.868 -12.362 -6.755 1.00 85.69 71 LEU A CA 1
ATOM 535 C C . LEU A 1 71 ? 0.195 -12.534 -5.394 1.00 85.69 71 LEU A C 1
ATOM 537 O O . LEU A 1 71 ? 0.547 -11.856 -4.429 1.00 85.69 71 LEU A O 1
ATOM 541 N N . GLN A 1 72 ? -0.781 -13.438 -5.304 1.00 84.12 72 GLN A N 1
ATOM 542 C CA . GLN A 1 72 ? -1.366 -13.822 -4.021 1.00 84.12 72 GLN A CA 1
ATOM 543 C C . GLN A 1 72 ? -0.593 -15.007 -3.439 1.00 84.12 72 GLN A C 1
ATOM 545 O O . GLN A 1 72 ? -0.302 -15.975 -4.138 1.00 84.12 72 GLN A O 1
ATOM 550 N N . ALA A 1 73 ? -0.318 -14.979 -2.134 1.00 78.31 73 ALA A N 1
ATOM 551 C CA . ALA A 1 73 ? 0.426 -16.051 -1.463 1.00 78.31 73 ALA A CA 1
ATOM 552 C C . ALA A 1 73 ? -0.235 -17.437 -1.614 1.00 78.31 73 ALA A C 1
ATOM 554 O O . ALA A 1 73 ? 0.451 -18.448 -1.743 1.00 78.31 73 ALA A O 1
ATOM 555 N N . ARG A 1 74 ? -1.573 -17.482 -1.674 1.00 76.94 74 ARG A N 1
ATOM 556 C CA . ARG A 1 74 ? -2.345 -18.709 -1.952 1.00 76.94 74 ARG A CA 1
ATOM 557 C C . ARG A 1 74 ? -2.014 -19.344 -3.302 1.00 76.94 74 ARG A C 1
ATOM 559 O O . ARG A 1 74 ? -1.998 -20.566 -3.406 1.00 76.94 74 ARG A O 1
ATOM 566 N N . ASP A 1 75 ? -1.739 -18.529 -4.313 1.00 73.44 75 ASP A N 1
ATOM 567 C CA . ASP A 1 75 ? -1.461 -19.019 -5.661 1.00 73.44 75 ASP A CA 1
ATOM 568 C C . ASP A 1 75 ? -0.022 -19.552 -5.737 1.00 73.44 75 ASP A C 1
ATOM 570 O O . ASP A 1 75 ? 0.241 -20.524 -6.437 1.00 73.44 75 ASP A O 1
ATOM 574 N N . LEU A 1 76 ? 0.889 -19.011 -4.916 1.00 66.88 76 LEU A N 1
ATOM 575 C CA . LEU A 1 76 ? 2.249 -19.534 -4.752 1.00 66.88 76 LEU A CA 1
ATOM 576 C C . LEU A 1 76 ? 2.278 -20.902 -4.057 1.00 66.88 76 LEU A C 1
ATOM 578 O O . LEU A 1 76 ? 3.086 -21.749 -4.427 1.00 66.88 76 LEU A O 1
ATOM 582 N N . ALA A 1 77 ? 1.398 -21.140 -3.079 1.00 63.44 77 ALA A N 1
ATOM 583 C CA . ALA A 1 77 ? 1.321 -22.412 -2.354 1.00 63.44 77 ALA A CA 1
ATOM 584 C C . ALA A 1 77 ? 0.795 -23.578 -3.215 1.00 63.44 77 ALA A C 1
ATOM 586 O O . ALA A 1 77 ? 1.110 -24.732 -2.938 1.00 63.44 77 ALA A O 1
ATOM 587 N N . ARG A 1 78 ? 0.015 -23.293 -4.269 1.00 59.00 78 ARG A N 1
ATOM 588 C CA . ARG A 1 78 ? -0.439 -24.308 -5.237 1.00 59.00 78 ARG A CA 1
ATOM 589 C C . ARG A 1 78 ? 0.635 -24.711 -6.245 1.00 59.00 78 ARG A C 1
ATOM 591 O O . ARG A 1 78 ? 0.519 -25.779 -6.838 1.00 59.00 78 ARG A O 1
ATOM 598 N N . THR A 1 79 ? 1.665 -23.891 -6.427 1.00 57.84 79 THR A N 1
ATOM 599 C CA . THR A 1 79 ? 2.818 -24.236 -7.256 1.00 57.84 79 THR A CA 1
ATOM 600 C C . THR A 1 79 ? 3.728 -25.181 -6.474 1.00 57.84 79 THR A C 1
ATOM 602 O O . THR A 1 79 ? 4.011 -24.972 -5.299 1.00 57.84 79 THR A O 1
ATOM 605 N N . GLU A 1 80 ? 4.225 -26.213 -7.140 1.00 56.38 80 GLU A N 1
ATOM 606 C CA . GLU A 1 80 ? 5.008 -27.337 -6.599 1.00 56.38 80 GLU A CA 1
ATOM 607 C C . GLU A 1 80 ? 6.189 -26.895 -5.705 1.00 56.38 80 GLU A C 1
ATOM 609 O O . GLU A 1 80 ? 6.518 -27.542 -4.711 1.00 56.38 80 GLU A O 1
ATOM 614 N N . ARG A 1 81 ? 6.778 -25.726 -6.004 1.00 53.00 81 ARG A N 1
ATOM 615 C CA . ARG A 1 81 ? 7.854 -25.085 -5.224 1.00 53.00 81 ARG A CA 1
ATOM 616 C C . ARG A 1 81 ? 7.385 -24.399 -3.931 1.00 53.00 81 ARG A C 1
ATOM 618 O O . ARG A 1 81 ? 8.164 -24.309 -2.987 1.00 53.00 81 ARG A O 1
ATOM 625 N N . GLY A 1 82 ? 6.138 -23.933 -3.851 1.00 51.53 82 GLY A N 1
ATOM 626 C CA . GLY A 1 82 ? 5.566 -23.321 -2.645 1.00 51.53 82 GLY A CA 1
ATOM 627 C C . GLY A 1 82 ? 5.400 -24.328 -1.510 1.00 51.53 82 GLY A C 1
ATOM 628 O O . GLY A 1 82 ? 5.745 -24.032 -0.369 1.00 51.53 82 GLY A O 1
ATOM 629 N N . ASN A 1 83 ? 4.995 -25.560 -1.826 1.00 49.56 83 ASN A N 1
ATOM 630 C CA . ASN A 1 83 ? 4.937 -26.645 -0.841 1.00 49.56 83 ASN A CA 1
ATOM 631 C C . ASN A 1 83 ? 6.302 -26.954 -0.203 1.00 49.56 83 ASN A C 1
ATOM 633 O O . ASN A 1 83 ? 6.347 -27.323 0.969 1.00 49.56 83 ASN A O 1
ATOM 637 N N . VAL A 1 84 ? 7.403 -26.776 -0.941 1.00 51.97 84 VAL A N 1
ATOM 638 C CA . VAL A 1 84 ? 8.773 -26.962 -0.429 1.00 51.97 84 VAL A CA 1
ATOM 639 C C . VAL A 1 84 ? 9.226 -25.771 0.421 1.00 51.97 84 VAL A C 1
ATOM 641 O O . VAL A 1 84 ? 9.918 -25.965 1.411 1.00 51.97 84 VAL A O 1
ATOM 644 N N . LEU A 1 85 ? 8.807 -24.545 0.087 1.00 52.81 85 LEU A N 1
ATOM 645 C CA . LEU A 1 85 ? 9.172 -23.347 0.851 1.00 52.81 85 LEU A CA 1
ATOM 646 C C . LEU A 1 85 ? 8.414 -23.238 2.190 1.00 52.81 85 LEU A C 1
ATOM 648 O O . LEU A 1 85 ? 8.962 -22.737 3.168 1.00 52.81 85 LEU A O 1
ATOM 652 N N . PHE A 1 86 ? 7.161 -23.710 2.245 1.00 52.12 86 PHE A N 1
ATOM 653 C CA . PHE A 1 86 ? 6.329 -23.675 3.458 1.00 52.12 86 PHE A CA 1
ATOM 654 C C . PHE A 1 86 ? 6.467 -24.917 4.346 1.00 52.12 86 PHE A C 1
ATOM 656 O O . PHE A 1 86 ? 6.174 -24.848 5.541 1.00 52.12 86 PHE A O 1
ATOM 663 N N . ARG A 1 87 ? 6.940 -26.049 3.809 1.00 48.47 87 ARG A N 1
ATOM 664 C CA . ARG A 1 87 ? 7.413 -27.163 4.635 1.00 48.47 87 ARG A CA 1
ATOM 665 C C . ARG A 1 87 ? 8.857 -26.892 5.021 1.00 48.47 87 ARG A C 1
ATOM 667 O O . ARG A 1 87 ? 9.784 -27.328 4.347 1.00 48.47 87 ARG A O 1
ATOM 674 N N . GLY A 1 88 ? 9.026 -26.167 6.124 1.00 50.47 88 GLY A N 1
ATOM 675 C CA . GLY A 1 88 ? 10.307 -26.082 6.810 1.00 50.47 88 GLY A CA 1
ATOM 676 C C . GLY A 1 88 ? 10.962 -27.462 6.908 1.00 50.47 88 GLY A C 1
ATOM 677 O O . GLY A 1 88 ? 10.287 -28.471 7.130 1.00 50.47 88 GLY A O 1
ATOM 678 N N . VAL A 1 89 ? 12.278 -27.474 6.692 1.00 57.25 89 VAL A N 1
ATOM 679 C CA . VAL A 1 89 ? 13.178 -28.613 6.897 1.00 57.25 89 VAL A CA 1
ATOM 680 C C . VAL A 1 89 ? 12.724 -29.395 8.135 1.00 57.25 89 VAL A C 1
ATOM 682 O O . VAL A 1 89 ? 12.538 -28.772 9.185 1.00 57.25 89 VAL A O 1
ATOM 685 N N . PRO A 1 90 ? 12.510 -30.723 8.050 1.00 46.84 90 PRO A N 1
ATOM 686 C CA . PRO A 1 90 ? 12.125 -31.496 9.219 1.00 46.84 90 PRO A CA 1
ATOM 687 C C . PRO A 1 90 ? 13.188 -31.282 10.293 1.00 46.84 90 PRO A C 1
ATOM 689 O O . PRO A 1 90 ? 14.372 -31.532 10.066 1.00 46.84 90 PRO A O 1
ATOM 692 N N . ALA A 1 91 ? 12.766 -30.767 11.448 1.00 57.94 91 ALA A N 1
ATOM 693 C CA . ALA A 1 91 ? 13.612 -30.666 12.619 1.00 57.94 91 ALA A CA 1
ATOM 694 C C . ALA A 1 91 ? 14.019 -32.088 13.015 1.00 57.94 91 ALA A C 1
ATOM 696 O O . ALA A 1 91 ? 13.281 -32.796 13.701 1.00 57.94 91 ALA A O 1
ATOM 697 N N . THR A 1 92 ? 15.183 -32.523 12.536 1.00 54.72 92 THR A N 1
ATOM 698 C CA . THR A 1 92 ? 15.862 -33.717 13.017 1.00 54.72 92 THR A CA 1
ATOM 699 C C . THR A 1 92 ? 16.116 -33.499 14.502 1.00 54.72 92 THR A C 1
ATOM 701 O O . THR A 1 92 ? 17.074 -32.823 14.881 1.00 54.72 92 THR A O 1
ATOM 704 N N . ARG A 1 93 ? 15.237 -34.047 15.351 1.00 49.03 93 ARG A N 1
ATOM 705 C CA . ARG A 1 93 ? 15.549 -34.311 16.756 1.00 49.03 93 ARG A CA 1
ATOM 706 C C . ARG A 1 93 ? 16.797 -35.188 16.754 1.00 49.03 93 ARG A C 1
ATOM 708 O O . ARG A 1 93 ? 16.709 -36.384 16.487 1.00 49.03 93 ARG A O 1
ATOM 715 N N . ARG A 1 94 ? 17.956 -34.581 17.001 1.00 44.06 94 ARG A N 1
ATOM 716 C CA . ARG A 1 94 ? 19.110 -35.325 17.494 1.00 44.06 94 ARG A CA 1
ATOM 717 C C . ARG A 1 94 ? 18.789 -35.695 18.936 1.00 44.06 94 ARG A C 1
ATOM 719 O O . ARG A 1 94 ? 18.465 -34.814 19.731 1.00 44.06 94 ARG A O 1
ATOM 726 N N . ASN A 1 95 ? 18.767 -36.999 19.171 1.00 52.34 95 ASN A N 1
ATOM 727 C CA . ASN A 1 95 ? 18.785 -37.614 20.489 1.00 52.34 95 ASN A CA 1
ATOM 728 C C . ASN A 1 95 ? 20.160 -37.392 21.128 1.00 52.34 95 ASN A C 1
ATOM 730 O O . ASN A 1 95 ? 21.143 -37.370 20.348 1.00 52.34 95 ASN A O 1
#

Foldseek 3Di:
DDDVCRVQQDPDLVSQQDDPVVSVVLVVLLPDPDRDDDDDDDDPPNCSVSSVVNSLCSNVNPCSVVVDDDDDLVVLCPPPVVVVVVPPDPPPPDD